Protein AF-A0A3R7H4H3-F1 (afdb_monomer_lite)

Structure (mmCIF, N/CA/C/O backbone):
data_AF-A0A3R7H4H3-F1
#
_entry.id   AF-A0A3R7H4H3-F1
#
loop_
_atom_site.group_PDB
_atom_site.id
_atom_site.type_symbol
_atom_site.label_atom_id
_atom_site.label_alt_id
_atom_site.label_comp_id
_atom_site.label_asym_id
_atom_site.label_entity_id
_atom_site.label_seq_id
_atom_site.pdbx_PDB_ins_code
_atom_site.Cartn_x
_atom_site.Cartn_y
_atom_site.Cartn_z
_atom_site.occupancy
_atom_site.B_iso_or_equiv
_atom_site.auth_seq_id
_atom_site.auth_comp_id
_atom_site.auth_asym_id
_atom_site.auth_atom_id
_atom_site.pdbx_PDB_model_num
ATOM 1 N N . MET A 1 1 ? 21.769 16.593 9.324 1.00 38.78 1 MET A N 1
ATOM 2 C CA . MET A 1 1 ? 21.220 15.895 10.506 1.00 38.78 1 MET A CA 1
ATOM 3 C C . MET A 1 1 ? 20.947 14.468 10.082 1.00 38.78 1 MET A C 1
ATOM 5 O O . MET A 1 1 ? 20.372 14.278 9.023 1.00 38.78 1 MET A O 1
ATOM 9 N N . SER A 1 2 ? 21.464 13.482 10.808 1.00 40.91 2 SER A N 1
ATOM 10 C CA . SER A 1 2 ? 21.259 12.067 10.496 1.00 40.91 2 SER A CA 1
ATOM 11 C C . SER A 1 2 ? 19.803 11.696 10.776 1.00 40.91 2 SER A C 1
ATOM 13 O O . SER A 1 2 ? 19.429 11.548 11.940 1.00 40.91 2 SER A O 1
ATOM 15 N N . ASP A 1 3 ? 19.000 11.587 9.717 1.00 53.81 3 ASP A N 1
ATOM 16 C CA . ASP A 1 3 ? 17.637 11.056 9.763 1.00 53.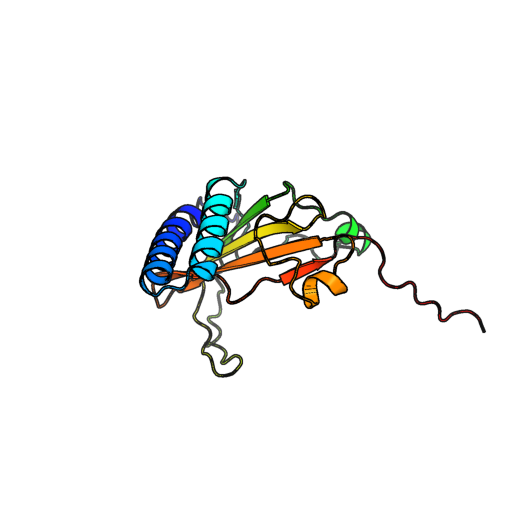81 3 ASP A CA 1
ATOM 17 C C . ASP A 1 3 ? 17.712 9.582 10.174 1.00 53.81 3 ASP A C 1
ATOM 19 O O . ASP A 1 3 ? 17.948 8.680 9.368 1.00 53.81 3 ASP A O 1
ATOM 23 N N . ALA A 1 4 ? 17.601 9.332 11.476 1.00 54.88 4 ALA A N 1
ATOM 24 C CA . ALA A 1 4 ? 17.529 7.983 12.001 1.00 54.88 4 ALA A CA 1
ATOM 25 C C . ALA A 1 4 ? 16.237 7.339 11.481 1.00 54.88 4 ALA A C 1
ATOM 27 O O . ALA A 1 4 ? 15.135 7.774 11.828 1.00 54.88 4 ALA A O 1
ATOM 28 N N . ILE A 1 5 ? 16.376 6.302 10.650 1.00 57.19 5 ILE A N 1
ATOM 29 C CA . ILE A 1 5 ? 15.248 5.508 10.158 1.00 57.19 5 ILE A CA 1
ATOM 30 C C . ILE A 1 5 ? 14.550 4.899 11.377 1.00 57.19 5 ILE A C 1
ATOM 32 O O . ILE A 1 5 ? 15.030 3.943 11.983 1.00 57.19 5 ILE A O 1
ATOM 36 N N . THR A 1 6 ? 13.424 5.493 11.765 1.00 61.56 6 THR A N 1
ATOM 37 C CA . THR A 1 6 ? 12.604 5.003 12.872 1.00 61.56 6 THR A CA 1
ATOM 38 C C . THR A 1 6 ? 11.650 3.946 12.318 1.00 61.56 6 THR A C 1
ATOM 40 O O . THR A 1 6 ? 10.951 4.233 11.345 1.00 61.56 6 THR A O 1
ATOM 43 N N . PRO A 1 7 ? 11.584 2.734 12.896 1.00 63.75 7 PRO A N 1
ATOM 44 C CA . PRO A 1 7 ? 10.591 1.744 12.499 1.00 63.75 7 PRO A CA 1
ATOM 45 C C . PRO A 1 7 ? 9.181 2.300 12.717 1.00 63.75 7 PRO A C 1
ATOM 47 O O . PRO A 1 7 ? 8.830 2.694 13.828 1.00 63.75 7 PRO A O 1
ATOM 50 N N . VAL A 1 8 ? 8.381 2.354 11.653 1.00 69.25 8 VAL A N 1
ATOM 51 C CA . VAL A 1 8 ? 7.092 3.065 11.647 1.00 69.25 8 VAL A CA 1
ATOM 52 C C . VAL A 1 8 ? 5.863 2.148 11.610 1.00 69.25 8 VAL A C 1
ATOM 54 O O . VAL A 1 8 ? 4.766 2.606 11.920 1.00 69.25 8 VAL A O 1
ATOM 57 N N . ASN A 1 9 ? 6.038 0.847 11.335 1.00 82.19 9 ASN A N 1
ATOM 58 C CA . ASN A 1 9 ? 4.988 -0.188 11.349 1.00 82.19 9 ASN A CA 1
ATOM 59 C C . ASN A 1 9 ? 3.686 0.227 10.629 1.00 82.19 9 ASN A C 1
ATOM 61 O O . ASN A 1 9 ? 2.588 -0.159 11.041 1.00 82.19 9 ASN A O 1
ATOM 65 N N . TYR A 1 10 ? 3.786 1.019 9.556 1.00 92.44 10 TYR A N 1
ATOM 66 C CA . TYR A 1 10 ? 2.613 1.609 8.912 1.00 92.44 10 TYR A CA 1
ATOM 67 C C . TYR A 1 10 ? 1.726 0.546 8.264 1.00 92.44 10 TYR A C 1
ATOM 69 O O . TYR A 1 10 ? 0.505 0.615 8.406 1.00 92.44 10 TYR A O 1
ATOM 77 N N . CYS A 1 11 ? 2.313 -0.480 7.638 1.00 92.88 11 CYS A N 1
ATOM 78 C CA . CYS A 1 11 ? 1.545 -1.585 7.066 1.00 92.88 11 CYS A CA 1
ATOM 79 C C . CYS A 1 11 ? 0.667 -2.304 8.088 1.00 92.88 11 CYS A C 1
ATOM 81 O O . CYS A 1 11 ? -0.441 -2.696 7.741 1.00 92.88 11 CYS A O 1
ATOM 83 N N . THR A 1 12 ? 1.132 -2.486 9.326 1.00 93.56 12 THR A N 1
ATOM 84 C CA . THR A 1 12 ? 0.360 -3.196 10.357 1.00 93.56 12 THR A CA 1
ATOM 85 C C . THR A 1 12 ? -0.949 -2.466 10.640 1.00 93.56 12 THR A C 1
ATOM 87 O O . THR A 1 12 ? -2.017 -3.063 10.536 1.00 93.56 12 THR A O 1
ATOM 90 N N . HIS A 1 13 ? -0.870 -1.158 10.889 1.00 94.06 13 HIS A N 1
ATOM 91 C CA . HIS A 1 13 ? -2.047 -0.323 11.129 1.00 94.06 13 HIS A CA 1
ATOM 92 C C . HIS A 1 13 ? -2.921 -0.177 9.879 1.00 94.06 13 HIS A C 1
ATOM 94 O O . HIS A 1 13 ? -4.144 -0.241 9.963 1.00 94.06 13 HIS A O 1
ATOM 100 N N . ALA A 1 14 ? -2.309 -0.056 8.698 1.00 95.25 14 ALA A N 1
ATOM 101 C CA . ALA A 1 14 ? -3.059 -0.000 7.449 1.00 95.25 14 ALA A CA 1
ATOM 102 C C . ALA A 1 14 ? -3.850 -1.291 7.197 1.00 95.25 14 ALA A C 1
ATOM 104 O O . ALA A 1 14 ? -5.003 -1.239 6.784 1.00 95.25 14 ALA A O 1
ATOM 105 N N . ILE A 1 15 ? -3.268 -2.458 7.480 1.00 96.38 15 ILE A N 1
ATOM 106 C CA . ILE A 1 15 ? -3.953 -3.748 7.348 1.00 96.38 15 ILE A CA 1
ATOM 107 C C . ILE A 1 15 ? -5.187 -3.817 8.257 1.00 96.38 15 ILE A C 1
ATOM 109 O O . ILE A 1 15 ? -6.208 -4.364 7.840 1.00 96.38 15 ILE A O 1
ATOM 113 N N . GLU A 1 16 ? -5.112 -3.292 9.480 1.00 96.12 16 GLU A N 1
ATOM 114 C CA . GLU A 1 16 ? -6.239 -3.264 10.421 1.00 96.12 16 GLU A CA 1
ATOM 115 C C . GLU A 1 16 ? -7.400 -2.420 9.875 1.00 96.12 16 GLU A C 1
ATOM 117 O O . GLU A 1 16 ? -8.514 -2.929 9.727 1.00 96.12 16 GLU A O 1
ATOM 122 N N . ASP A 1 17 ? -7.123 -1.185 9.458 1.00 95.81 17 ASP A N 1
ATOM 123 C CA . ASP A 1 17 ? -8.135 -0.274 8.906 1.00 95.81 17 ASP A CA 1
ATOM 124 C C . ASP A 1 17 ? -8.740 -0.791 7.590 1.00 95.81 17 ASP A C 1
ATOM 126 O O . ASP A 1 17 ? -9.957 -0.731 7.357 1.00 95.81 17 ASP A O 1
ATOM 130 N N . LEU A 1 18 ? -7.908 -1.371 6.720 1.00 95.25 18 LEU A N 1
ATOM 131 C CA . LEU A 1 18 ? -8.366 -1.951 5.460 1.00 95.25 18 LEU A CA 1
ATOM 132 C C . LEU A 1 18 ? -9.239 -3.189 5.687 1.00 95.25 18 LEU A C 1
ATOM 134 O O . LEU A 1 18 ? -10.188 -3.401 4.928 1.00 95.25 18 LEU A O 1
ATOM 138 N N . LYS A 1 19 ? -8.982 -3.990 6.731 1.00 96.75 19 LYS A N 1
ATOM 139 C CA . LYS A 1 19 ? -9.857 -5.115 7.106 1.00 96.75 19 LYS A CA 1
ATOM 140 C C . LYS A 1 19 ? -11.242 -4.628 7.517 1.00 96.75 19 LYS A C 1
ATOM 142 O O . LYS A 1 19 ? -12.230 -5.239 7.106 1.00 96.75 19 LYS A O 1
ATOM 147 N N . GLU A 1 20 ? -11.337 -3.539 8.275 1.00 96.12 20 GLU A N 1
ATOM 148 C CA . GLU A 1 20 ? -12.632 -2.953 8.640 1.00 96.12 20 GLU A CA 1
ATOM 149 C C . GLU A 1 20 ? -13.354 -2.374 7.417 1.00 96.12 20 GLU A C 1
ATOM 151 O O . GLU A 1 20 ? -14.535 -2.658 7.195 1.00 96.12 20 GLU A O 1
ATOM 156 N N . THR A 1 21 ? -12.626 -1.681 6.538 1.00 93.50 21 THR A N 1
ATOM 157 C CA . THR A 1 21 ? -13.165 -1.181 5.261 1.00 93.50 21 THR A CA 1
ATOM 158 C C . THR A 1 21 ? -13.683 -2.324 4.381 1.00 93.50 21 THR A C 1
ATOM 160 O O . THR A 1 21 ? -14.779 -2.247 3.821 1.00 93.50 21 THR A O 1
ATOM 163 N N . MET A 1 22 ? -12.937 -3.427 4.298 1.00 95.19 22 MET A N 1
ATOM 164 C CA . MET A 1 22 ? -13.330 -4.630 3.565 1.00 95.19 22 MET A CA 1
ATOM 165 C C . MET A 1 22 ? -14.603 -5.255 4.150 1.00 95.19 22 MET A C 1
ATOM 167 O O . MET A 1 22 ? -15.516 -5.595 3.393 1.00 95.19 22 MET A O 1
ATOM 171 N N . LYS A 1 23 ? -14.698 -5.392 5.480 1.00 95.88 23 LYS A N 1
ATOM 172 C CA . LYS A 1 23 ? -15.903 -5.909 6.153 1.00 95.88 23 LYS A CA 1
ATOM 173 C C . LYS A 1 23 ? -17.120 -5.029 5.862 1.00 95.88 23 LYS A C 1
ATOM 175 O O . LYS A 1 23 ? -18.176 -5.559 5.516 1.00 95.88 23 LYS A O 1
ATOM 180 N N . ALA A 1 24 ? -16.964 -3.707 5.931 1.00 94.00 24 ALA A N 1
ATOM 181 C CA . ALA A 1 24 ? -18.023 -2.753 5.608 1.00 94.00 24 ALA A CA 1
ATOM 182 C C . ALA A 1 24 ? -18.442 -2.814 4.127 1.00 94.00 24 ALA A C 1
ATOM 184 O O . ALA A 1 24 ? -19.626 -2.716 3.808 1.00 94.00 24 ALA A O 1
ATOM 185 N N . ALA A 1 25 ? -17.497 -3.018 3.206 1.00 92.81 25 ALA A N 1
ATOM 186 C CA . ALA A 1 25 ? -17.809 -3.227 1.793 1.00 92.81 25 ALA A CA 1
ATOM 187 C C . ALA A 1 25 ? -18.611 -4.524 1.579 1.00 92.81 25 ALA A C 1
ATOM 189 O O . ALA A 1 25 ? -19.618 -4.508 0.866 1.00 92.81 25 ALA A O 1
ATOM 190 N N . ARG A 1 26 ? -18.224 -5.628 2.240 1.00 94.44 26 ARG A N 1
ATOM 191 C CA . ARG A 1 26 ? -18.958 -6.908 2.182 1.00 94.44 26 ARG A CA 1
ATOM 192 C C . ARG A 1 26 ? -20.383 -6.774 2.707 1.00 94.44 26 ARG A C 1
ATOM 194 O O . ARG A 1 26 ? -21.304 -7.238 2.042 1.00 94.44 26 ARG A O 1
ATOM 201 N N . SER A 1 27 ? -20.582 -6.118 3.853 1.00 95.00 27 SER A N 1
ATOM 202 C CA . SER A 1 27 ? -21.921 -5.953 4.441 1.00 95.00 27 SER A CA 1
ATOM 203 C C . SER A 1 27 ? -22.858 -5.104 3.575 1.00 95.00 27 SER A C 1
ATOM 205 O O . SER A 1 27 ? -24.070 -5.292 3.619 1.00 95.00 27 SER A O 1
ATOM 207 N N . ARG A 1 28 ? -22.303 -4.222 2.734 1.00 94.62 28 ARG A N 1
ATOM 208 C CA . ARG A 1 28 ? -23.036 -3.420 1.741 1.00 94.62 28 ARG A CA 1
ATOM 209 C C . ARG A 1 28 ? -23.228 -4.123 0.389 1.00 94.62 28 ARG A C 1
ATOM 211 O O . ARG A 1 28 ? -23.721 -3.502 -0.546 1.00 94.62 28 ARG A O 1
ATOM 218 N N . GLY A 1 29 ? -22.814 -5.385 0.254 1.00 92.81 29 GLY A N 1
ATOM 219 C CA . GLY A 1 29 ? -22.923 -6.148 -0.995 1.00 92.81 29 GLY A CA 1
ATOM 220 C C . GLY A 1 29 ? -21.890 -5.780 -2.069 1.00 92.81 29 GLY A C 1
ATOM 221 O O . GLY A 1 29 ? -21.990 -6.253 -3.199 1.00 92.81 29 GLY A O 1
ATOM 222 N N . LEU A 1 30 ? -20.869 -4.978 -1.743 1.00 91.75 30 LEU A N 1
ATOM 223 C CA . LEU A 1 30 ? -19.801 -4.574 -2.668 1.00 91.75 30 LEU A CA 1
ATOM 224 C C . LEU A 1 30 ? -18.712 -5.660 -2.760 1.00 91.75 30 LEU A C 1
ATOM 226 O O . LEU A 1 30 ? -17.566 -5.464 -2.348 1.00 91.75 30 LEU A O 1
ATOM 230 N N . THR A 1 31 ? -19.075 -6.831 -3.286 1.00 89.75 31 THR A N 1
ATOM 231 C CA . THR A 1 31 ? -18.231 -8.042 -3.294 1.00 89.75 31 THR A CA 1
ATOM 232 C C . THR A 1 31 ? -16.920 -7.867 -4.060 1.00 89.75 31 THR A C 1
ATOM 234 O O . THR A 1 31 ? -15.871 -8.274 -3.566 1.00 89.75 31 THR A O 1
ATOM 237 N N . VAL A 1 32 ? -16.949 -7.205 -5.222 1.00 87.62 32 VAL A N 1
ATOM 238 C CA . VAL A 1 32 ? -15.748 -6.935 -6.035 1.00 87.62 32 VAL A CA 1
ATOM 239 C C . VAL A 1 32 ? -14.767 -6.034 -5.284 1.00 87.62 32 VAL A C 1
ATOM 241 O O . VAL A 1 32 ? -13.574 -6.325 -5.228 1.00 87.62 32 VAL A O 1
ATOM 244 N N . THR A 1 33 ? -15.264 -4.959 -4.666 1.00 87.81 33 THR A N 1
ATOM 245 C CA . THR A 1 33 ? -14.442 -4.042 -3.863 1.00 87.81 33 THR A CA 1
ATOM 246 C C . THR A 1 33 ? -13.817 -4.766 -2.678 1.00 87.81 33 THR A C 1
ATOM 248 O O . THR A 1 33 ? -12.621 -4.632 -2.438 1.00 87.81 33 THR A O 1
ATOM 251 N N . ALA A 1 34 ? -14.600 -5.582 -1.971 1.00 91.81 34 ALA A N 1
ATOM 252 C CA . ALA A 1 34 ? -14.090 -6.375 -0.864 1.00 91.81 34 ALA A CA 1
ATOM 253 C C . ALA A 1 34 ? -13.020 -7.387 -1.298 1.00 91.81 34 ALA A C 1
ATOM 255 O O . ALA A 1 34 ? -12.011 -7.515 -0.615 1.00 91.81 34 ALA A O 1
ATOM 256 N N . GLY A 1 35 ? -13.209 -8.072 -2.431 1.00 91.06 35 GLY A N 1
ATOM 257 C CA . GLY A 1 35 ? -12.212 -9.000 -2.973 1.00 91.06 35 GLY A CA 1
ATOM 258 C C . GLY A 1 35 ? -10.905 -8.296 -3.347 1.00 91.06 35 GLY A C 1
ATOM 259 O O . GLY A 1 35 ? -9.827 -8.780 -3.024 1.00 91.06 35 GLY A O 1
ATOM 260 N N . ARG A 1 36 ? -10.985 -7.099 -3.944 1.00 89.38 36 ARG A N 1
ATOM 261 C CA . ARG A 1 36 ? -9.796 -6.277 -4.233 1.00 89.38 36 ARG A CA 1
ATOM 262 C C . ARG A 1 36 ? -9.069 -5.848 -2.959 1.00 89.38 36 ARG A C 1
ATOM 264 O O . ARG A 1 36 ? -7.843 -5.919 -2.910 1.00 89.38 36 ARG A O 1
ATOM 271 N N . LEU A 1 37 ? -9.810 -5.432 -1.929 1.00 92.31 37 LEU A N 1
ATOM 272 C CA . LEU A 1 37 ? -9.233 -5.084 -0.628 1.00 92.31 37 LEU A CA 1
ATOM 273 C C . LEU A 1 37 ? -8.565 -6.291 0.036 1.00 92.31 37 LEU A C 1
ATOM 275 O O . LEU A 1 37 ? -7.480 -6.146 0.586 1.00 92.31 37 LEU A O 1
ATOM 279 N N . GLU A 1 38 ? -9.160 -7.479 -0.063 1.00 94.56 38 GLU A N 1
ATOM 280 C CA . GLU A 1 38 ? -8.573 -8.724 0.442 1.00 94.56 38 GLU A CA 1
ATOM 281 C C . GLU A 1 38 ? -7.225 -9.029 -0.224 1.00 94.56 38 GLU A C 1
ATOM 283 O O . GLU A 1 38 ? -6.246 -9.302 0.472 1.00 94.56 38 GLU A O 1
ATOM 288 N N . THR A 1 39 ? -7.129 -8.888 -1.552 1.00 93.38 39 THR A N 1
ATOM 289 C CA . THR A 1 39 ? -5.854 -9.020 -2.276 1.00 93.38 39 THR A CA 1
ATOM 290 C C . THR A 1 39 ? -4.822 -7.995 -1.801 1.00 93.38 39 THR A C 1
ATOM 292 O O . THR A 1 39 ? -3.671 -8.354 -1.554 1.00 93.38 39 THR A O 1
ATOM 295 N N . VAL A 1 40 ? -5.215 -6.726 -1.642 1.00 93.75 40 VAL A N 1
ATOM 296 C CA . VAL A 1 40 ? -4.319 -5.665 -1.146 1.00 93.75 40 VAL A CA 1
ATOM 297 C C . VAL A 1 40 ? -3.814 -5.988 0.259 1.00 93.75 40 VAL A C 1
ATOM 299 O O . VAL A 1 40 ? -2.611 -5.928 0.498 1.00 93.75 40 VAL A O 1
ATOM 302 N N . ILE A 1 41 ? -4.702 -6.393 1.169 1.00 95.62 41 ILE A N 1
ATOM 303 C CA . ILE A 1 41 ? -4.351 -6.793 2.538 1.00 95.62 41 ILE A CA 1
ATOM 304 C C . ILE A 1 41 ? -3.356 -7.957 2.524 1.00 95.62 41 ILE A C 1
ATOM 306 O O . ILE A 1 41 ? -2.365 -7.923 3.254 1.00 95.62 41 ILE A O 1
ATOM 310 N N . GLN A 1 42 ? -3.588 -8.962 1.677 1.00 95.81 42 GLN A N 1
ATOM 311 C CA . GLN A 1 42 ? -2.691 -10.106 1.548 1.00 95.81 42 GLN A CA 1
ATOM 312 C C . GLN A 1 42 ? -1.302 -9.679 1.057 1.00 95.81 42 GLN A C 1
ATOM 314 O O . GLN A 1 42 ? -0.300 -10.085 1.644 1.00 95.81 42 GLN A O 1
ATOM 319 N N . MET A 1 43 ? -1.232 -8.822 0.033 1.00 95.00 43 MET A N 1
ATOM 320 C CA . MET A 1 43 ? 0.037 -8.297 -0.474 1.00 95.00 43 MET A CA 1
ATOM 321 C C . MET A 1 43 ? 0.781 -7.478 0.586 1.00 95.00 43 MET A C 1
ATOM 323 O O . MET A 1 43 ? 1.972 -7.699 0.793 1.00 95.00 43 MET A O 1
ATOM 327 N N . LEU A 1 44 ? 0.091 -6.590 1.311 1.00 95.56 44 LEU A N 1
ATOM 328 C CA . LEU A 1 44 ? 0.693 -5.826 2.410 1.00 95.56 44 LEU A CA 1
ATOM 329 C C . LEU A 1 44 ? 1.227 -6.739 3.516 1.00 95.56 44 LEU A C 1
ATOM 331 O O . LEU A 1 44 ? 2.266 -6.443 4.104 1.00 95.56 44 LEU A O 1
ATOM 335 N N . ALA A 1 45 ? 0.551 -7.853 3.803 1.00 95.25 45 ALA A N 1
ATOM 336 C CA . ALA A 1 45 ? 0.979 -8.788 4.836 1.00 95.25 45 ALA A CA 1
ATOM 337 C C . ALA A 1 45 ? 2.269 -9.530 4.450 1.00 95.25 45 ALA A C 1
ATOM 339 O O . ALA A 1 45 ? 3.160 -9.666 5.287 1.00 95.25 45 ALA A O 1
ATOM 340 N N . THR A 1 46 ? 2.401 -9.968 3.194 1.00 94.50 46 THR A N 1
ATOM 341 C CA . THR A 1 46 ? 3.487 -10.876 2.780 1.00 94.50 46 THR A CA 1
ATOM 342 C C . THR A 1 46 ? 4.645 -10.209 2.052 1.00 94.50 46 THR A C 1
ATOM 344 O O . THR A 1 46 ? 5.739 -10.766 2.037 1.00 94.50 46 THR A O 1
ATOM 347 N N . ALA A 1 47 ? 4.431 -9.052 1.426 1.00 94.12 47 ALA A N 1
ATOM 348 C CA . ALA A 1 47 ? 5.471 -8.408 0.636 1.00 94.12 47 ALA A CA 1
ATOM 349 C C . ALA A 1 47 ? 6.609 -7.858 1.521 1.00 94.12 47 ALA A C 1
ATOM 351 O O . ALA A 1 47 ? 6.342 -7.351 2.626 1.00 94.12 47 ALA A O 1
ATOM 352 N N . PRO A 1 48 ? 7.864 -7.901 1.031 1.00 93.50 48 PRO A N 1
ATOM 353 C CA . PRO A 1 48 ? 8.986 -7.191 1.633 1.00 93.50 48 PRO A CA 1
ATOM 354 C C . PRO A 1 48 ? 8.697 -5.692 1.762 1.00 93.50 48 PRO A C 1
ATOM 356 O O . PRO A 1 48 ? 8.154 -5.073 0.842 1.00 93.50 48 PRO A O 1
ATOM 359 N N . LYS A 1 49 ? 9.062 -5.122 2.914 1.00 92.69 49 LYS A N 1
ATOM 360 C CA . LYS A 1 49 ? 8.814 -3.719 3.271 1.00 92.69 49 LYS A CA 1
ATOM 361 C C . LYS A 1 49 ? 10.130 -2.967 3.346 1.00 92.69 49 LYS A C 1
ATOM 363 O O . LYS A 1 49 ? 11.059 -3.412 4.017 1.00 92.69 49 LYS A O 1
ATOM 368 N N . PHE A 1 50 ? 10.176 -1.819 2.692 1.00 91.12 50 PHE A N 1
ATOM 369 C CA . PHE A 1 50 ? 11.319 -0.921 2.676 1.00 91.12 50 PHE A CA 1
ATOM 370 C C . PHE A 1 50 ? 10.918 0.413 3.291 1.00 91.12 50 PHE A C 1
ATOM 372 O O . PHE A 1 50 ? 9.904 1.000 2.917 1.00 91.12 50 PHE A O 1
ATOM 379 N N . LEU A 1 51 ? 11.723 0.889 4.237 1.00 89.94 51 LEU A N 1
ATOM 380 C CA . LEU A 1 51 ? 11.548 2.207 4.831 1.00 89.94 51 LEU A CA 1
ATOM 381 C C . LEU A 1 51 ? 12.306 3.227 3.984 1.00 89.94 51 LEU A C 1
ATOM 383 O O . LEU A 1 51 ? 13.504 3.074 3.748 1.00 89.94 51 LEU A O 1
ATOM 387 N N . LEU A 1 52 ? 11.597 4.249 3.526 1.00 87.88 52 LEU A N 1
ATOM 388 C CA . LEU A 1 52 ? 12.160 5.384 2.810 1.00 87.88 52 LEU A CA 1
ATOM 389 C C . LEU A 1 52 ? 12.389 6.557 3.775 1.00 87.88 52 LEU A C 1
ATOM 391 O O . LEU A 1 52 ? 11.707 6.650 4.804 1.00 87.88 52 LEU A O 1
ATOM 395 N N . PRO A 1 53 ? 13.330 7.466 3.456 1.00 86.75 53 PRO A N 1
ATOM 396 C CA . PRO A 1 53 ? 13.487 8.714 4.195 1.00 86.75 53 PRO A CA 1
ATOM 397 C C . PRO A 1 53 ? 12.217 9.571 4.113 1.00 86.75 53 PRO A C 1
ATOM 399 O O . PRO A 1 53 ? 11.295 9.292 3.336 1.00 86.75 53 PRO A O 1
ATOM 402 N N . ASN A 1 54 ? 12.162 10.627 4.927 1.00 87.00 54 ASN A N 1
ATOM 403 C CA . ASN A 1 54 ? 11.046 11.564 4.890 1.00 87.00 54 ASN A CA 1
ATOM 404 C C . ASN A 1 54 ? 10.827 12.100 3.466 1.00 87.00 54 ASN A C 1
ATOM 406 O O . ASN A 1 54 ? 11.776 12.407 2.750 1.00 87.00 54 ASN A O 1
ATOM 410 N N . CYS A 1 55 ? 9.563 12.137 3.042 1.00 84.06 55 CYS A N 1
ATOM 411 C CA . CYS A 1 55 ? 9.134 12.529 1.697 1.00 84.06 55 CYS A CA 1
ATOM 412 C C . CYS A 1 55 ? 9.732 11.694 0.546 1.00 84.06 55 CYS A C 1
ATOM 414 O O . CYS A 1 55 ? 9.590 12.080 -0.613 1.00 84.06 55 CYS A O 1
ATOM 416 N N . ALA A 1 56 ? 10.350 10.542 0.844 1.00 83.62 56 ALA A N 1
ATOM 417 C CA . ALA A 1 56 ? 11.088 9.727 -0.121 1.00 83.62 56 ALA A CA 1
ATOM 418 C C . ALA A 1 56 ? 12.141 10.531 -0.913 1.00 83.62 56 ALA A C 1
ATOM 420 O O . ALA A 1 56 ? 12.396 10.236 -2.082 1.00 83.62 56 ALA A O 1
ATOM 421 N N . GLU A 1 57 ? 12.741 11.549 -0.287 1.00 77.56 57 GLU A N 1
ATOM 422 C CA . GLU A 1 57 ? 13.757 12.382 -0.928 1.00 77.56 57 GLU A CA 1
ATOM 423 C C . GLU A 1 57 ? 15.008 11.558 -1.255 1.00 77.56 57 GLU A C 1
ATOM 425 O O . GLU A 1 57 ? 15.613 10.916 -0.393 1.00 77.56 57 GLU A O 1
ATOM 430 N N . LEU A 1 58 ? 15.374 11.550 -2.539 1.00 68.25 58 LEU A N 1
ATOM 431 C CA . LEU A 1 58 ? 16.562 10.870 -3.040 1.00 68.25 58 LEU A CA 1
ATOM 432 C C . LEU A 1 58 ? 17.757 11.821 -2.969 1.00 68.25 58 LEU A C 1
ATOM 434 O O . LEU A 1 58 ? 17.670 12.973 -3.379 1.00 68.25 58 LEU A O 1
ATOM 438 N N . ILE A 1 59 ? 18.883 11.310 -2.476 1.00 58.84 59 ILE A N 1
ATOM 439 C CA . ILE A 1 59 ? 20.074 12.106 -2.141 1.00 58.84 59 ILE A CA 1
ATOM 440 C C . ILE A 1 59 ? 20.828 12.604 -3.396 1.00 58.84 59 ILE A C 1
ATOM 442 O O . ILE A 1 59 ? 21.595 13.555 -3.300 1.00 58.84 59 ILE A O 1
ATOM 446 N N . ASP A 1 60 ? 20.608 12.006 -4.573 1.00 61.47 60 ASP A N 1
ATOM 447 C CA . ASP A 1 60 ? 21.328 12.354 -5.809 1.00 61.47 60 ASP A CA 1
ATOM 448 C C . ASP A 1 60 ? 20.421 12.265 -7.049 1.00 61.47 60 ASP A C 1
ATOM 450 O O . ASP A 1 60 ? 20.474 11.312 -7.827 1.00 61.47 60 ASP A O 1
ATOM 454 N N . THR A 1 61 ? 19.530 13.244 -7.218 1.00 60.59 61 THR A N 1
ATOM 455 C CA . THR A 1 61 ? 18.676 13.342 -8.415 1.00 60.59 61 THR A CA 1
ATOM 456 C C . THR A 1 61 ? 19.382 13.991 -9.606 1.00 60.59 61 THR A C 1
ATOM 458 O O . THR A 1 61 ? 18.920 13.835 -10.733 1.00 60.59 61 THR A O 1
ATOM 461 N N . GLU A 1 62 ? 20.494 14.699 -9.389 1.00 62.41 62 GLU A N 1
ATOM 462 C CA . GLU A 1 62 ? 21.214 15.424 -10.449 1.00 62.41 62 GLU A CA 1
ATOM 463 C C . GLU A 1 62 ? 21.953 14.479 -11.412 1.00 62.41 62 GLU A C 1
ATOM 465 O O . GLU A 1 62 ? 22.132 14.805 -12.587 1.00 62.41 62 GLU A O 1
ATOM 470 N N . ASN A 1 63 ? 22.311 13.271 -10.959 1.00 58.84 63 ASN A N 1
ATOM 471 C CA . ASN A 1 63 ? 22.995 12.260 -11.774 1.00 58.84 63 ASN A CA 1
ATOM 472 C C . ASN A 1 63 ? 22.072 11.167 -12.353 1.00 58.84 63 ASN A C 1
ATOM 474 O O . ASN A 1 63 ? 22.547 10.232 -13.016 1.00 58.84 63 ASN A O 1
ATOM 478 N N . VAL A 1 64 ? 20.751 11.255 -12.154 1.00 61.38 64 VAL A N 1
ATOM 479 C CA . VAL A 1 64 ? 19.799 10.281 -12.714 1.00 61.38 64 VAL A CA 1
ATOM 480 C C . VAL A 1 64 ? 19.591 10.557 -14.204 1.00 61.38 64 VAL A C 1
ATOM 482 O O . VAL A 1 64 ? 18.756 11.358 -14.611 1.00 61.38 64 VAL A O 1
ATOM 485 N N . ARG A 1 65 ? 20.372 9.872 -15.041 1.00 64.44 65 ARG A N 1
ATOM 486 C CA . ARG A 1 65 ? 20.190 9.833 -16.496 1.00 64.44 65 ARG A CA 1
ATOM 487 C C . ARG A 1 65 ? 19.079 8.859 -16.881 1.00 64.44 65 ARG A C 1
ATOM 489 O O . ARG A 1 65 ? 18.806 7.898 -16.165 1.00 64.44 65 ARG A O 1
ATOM 496 N N . GLU A 1 66 ? 18.505 9.058 -18.063 1.00 60.91 66 GLU A N 1
ATOM 497 C CA . GLU A 1 66 ? 17.466 8.196 -18.644 1.00 60.91 66 GLU A CA 1
ATOM 498 C C . GLU A 1 66 ? 17.869 6.707 -18.665 1.00 60.91 66 GLU A C 1
ATOM 500 O O . GLU A 1 66 ? 17.075 5.840 -18.310 1.00 60.91 66 GLU A O 1
ATOM 505 N N . THR A 1 67 ? 19.147 6.407 -18.916 1.00 59.69 67 THR A N 1
ATOM 506 C CA . THR A 1 67 ? 19.709 5.043 -18.865 1.00 59.69 67 THR A CA 1
ATOM 507 C C . THR A 1 67 ? 19.626 4.384 -17.483 1.00 59.69 67 THR A C 1
ATOM 509 O O . THR A 1 67 ? 19.576 3.162 -17.387 1.00 59.69 67 THR A O 1
ATOM 512 N N . HIS A 1 68 ? 19.616 5.163 -16.396 1.00 63.91 68 HIS A N 1
ATOM 513 C CA . HIS A 1 68 ? 19.414 4.636 -15.042 1.00 63.91 68 HIS A CA 1
ATOM 514 C C . HIS A 1 68 ? 17.938 4.304 -14.787 1.00 63.91 68 HIS A C 1
ATOM 516 O O . HIS A 1 68 ? 17.647 3.349 -14.070 1.00 63.91 68 HIS A O 1
ATOM 522 N N . LEU A 1 69 ? 17.009 5.040 -15.410 1.00 64.00 69 LEU A N 1
ATOM 523 C CA . LEU A 1 69 ? 15.570 4.776 -15.313 1.00 64.00 69 LEU A CA 1
ATOM 524 C C . LEU A 1 69 ? 15.180 3.490 -16.050 1.00 64.00 69 LEU A C 1
ATOM 526 O O . LEU A 1 69 ? 14.321 2.750 -15.578 1.00 64.00 69 LEU A O 1
ATOM 530 N N . GLU A 1 70 ? 15.847 3.174 -17.163 1.00 59.00 70 GLU A N 1
ATOM 531 C CA . GLU A 1 70 ? 15.618 1.926 -17.905 1.00 59.00 70 GLU A CA 1
ATOM 532 C C . GLU A 1 70 ? 15.981 0.669 -17.102 1.00 59.00 70 GLU A C 1
ATOM 534 O O . GLU A 1 70 ? 15.390 -0.394 -17.326 1.00 59.00 70 GLU A O 1
ATOM 539 N N . LEU A 1 71 ? 16.917 0.798 -16.157 1.00 61.44 71 LEU A N 1
ATOM 540 C CA . LEU A 1 71 ? 17.352 -0.266 -15.251 1.00 61.44 71 LEU A CA 1
ATOM 541 C C . LEU A 1 71 ? 16.482 -0.378 -13.995 1.00 61.44 71 LEU A C 1
ATOM 543 O O . LEU A 1 71 ? 16.640 -1.341 -13.243 1.00 61.44 71 LEU A O 1
ATOM 547 N N . LEU A 1 72 ? 15.560 0.563 -13.755 1.00 66.69 72 LEU A N 1
ATOM 548 C CA . LEU A 1 72 ? 14.681 0.487 -12.595 1.00 66.69 72 LEU A CA 1
ATOM 549 C C . LEU A 1 72 ? 13.781 -0.742 -12.716 1.00 66.69 72 LEU A C 1
ATOM 551 O O . LEU A 1 72 ? 12.959 -0.889 -13.627 1.00 66.69 72 LEU A O 1
ATOM 555 N N . ARG A 1 73 ? 13.966 -1.645 -11.764 1.00 74.94 73 ARG A N 1
ATOM 556 C CA . ARG A 1 73 ? 13.128 -2.811 -11.521 1.00 74.94 73 ARG A CA 1
ATOM 557 C C . ARG A 1 73 ? 12.758 -2.811 -10.052 1.00 74.94 73 ARG A C 1
ATOM 559 O O . ARG A 1 73 ? 13.500 -2.279 -9.220 1.00 74.94 73 ARG A O 1
ATOM 566 N N . LEU A 1 74 ? 11.600 -3.381 -9.733 1.00 84.62 74 LEU A N 1
ATOM 567 C CA . LEU A 1 74 ? 11.289 -3.609 -8.333 1.00 84.62 74 LEU A CA 1
ATOM 568 C C . LEU A 1 74 ? 12.287 -4.633 -7.770 1.00 84.62 74 LEU A C 1
ATOM 570 O O . LEU A 1 74 ? 12.642 -5.580 -8.471 1.00 84.62 74 LEU A O 1
ATOM 574 N N . PRO A 1 75 ? 12.724 -4.487 -6.509 1.00 85.38 75 PRO A N 1
ATOM 575 C CA . PRO A 1 75 ? 13.580 -5.486 -5.870 1.00 85.38 75 PRO A CA 1
ATOM 576 C C . PRO A 1 75 ? 12.927 -6.875 -5.814 1.00 85.38 75 PRO A C 1
ATOM 578 O O . PRO A 1 75 ? 13.618 -7.889 -5.852 1.00 85.38 75 PRO A O 1
ATOM 581 N N . TYR A 1 76 ? 11.592 -6.905 -5.727 1.00 88.94 76 TYR A N 1
ATOM 582 C CA . TYR A 1 76 ? 10.761 -8.105 -5.736 1.00 88.94 76 TYR A CA 1
ATOM 583 C C . TYR A 1 76 ? 9.473 -7.860 -6.541 1.00 88.94 76 TYR A C 1
ATOM 585 O O . TYR A 1 76 ? 8.999 -6.719 -6.559 1.00 88.94 76 TYR A O 1
ATOM 593 N N . PRO A 1 77 ? 8.835 -8.909 -7.107 1.00 88.69 77 PRO A N 1
ATOM 594 C CA . PRO A 1 77 ? 7.621 -8.770 -7.921 1.00 88.69 77 PRO A CA 1
ATOM 595 C C . PRO A 1 77 ? 6.477 -8.023 -7.236 1.00 88.69 77 PRO A C 1
ATOM 597 O O . PRO A 1 77 ? 5.695 -7.359 -7.905 1.00 88.69 77 PRO A O 1
ATOM 600 N N . VAL A 1 78 ? 6.395 -8.109 -5.905 1.00 92.25 78 VAL A N 1
ATOM 601 C CA . VAL A 1 78 ? 5.542 -7.268 -5.061 1.00 92.25 78 VAL A CA 1
ATOM 602 C C . VAL A 1 78 ? 6.421 -6.669 -3.971 1.00 92.25 78 VAL A C 1
ATOM 604 O O . VAL A 1 78 ? 7.093 -7.401 -3.246 1.00 92.25 78 VAL A O 1
ATOM 607 N N . THR A 1 79 ? 6.428 -5.346 -3.855 1.00 93.56 79 THR A N 1
ATOM 608 C CA . THR A 1 79 ? 7.271 -4.597 -2.916 1.00 93.56 79 THR A CA 1
ATOM 609 C C . THR A 1 79 ? 6.452 -3.500 -2.250 1.00 93.56 79 THR A C 1
ATOM 611 O O . THR A 1 79 ? 5.633 -2.857 -2.903 1.00 93.56 79 THR A O 1
ATOM 614 N N . VAL A 1 80 ? 6.679 -3.257 -0.959 1.00 95.12 80 VAL A N 1
ATOM 615 C CA . VAL A 1 80 ? 6.027 -2.167 -0.229 1.00 95.12 80 VAL A CA 1
ATOM 616 C C . VAL A 1 80 ? 7.057 -1.153 0.244 1.00 95.12 80 VAL A C 1
ATOM 618 O O . VAL A 1 80 ? 8.065 -1.522 0.842 1.00 95.12 80 VAL A O 1
ATOM 621 N N . PHE A 1 81 ? 6.773 0.124 0.019 1.00 93.19 81 PHE A N 1
ATOM 622 C CA . PHE A 1 81 ? 7.555 1.237 0.541 1.00 93.19 81 PHE A CA 1
ATOM 623 C C . PHE A 1 81 ? 6.747 2.007 1.580 1.00 93.19 81 PHE A C 1
ATOM 625 O O . PHE A 1 81 ? 5.608 2.388 1.315 1.00 93.19 81 PHE A O 1
ATOM 632 N N . GLU A 1 82 ? 7.337 2.262 2.743 1.00 92.75 82 GLU A N 1
ATOM 633 C CA . GLU A 1 82 ? 6.764 3.104 3.793 1.00 92.75 82 GLU A CA 1
ATOM 634 C C . GLU A 1 82 ? 7.600 4.375 3.924 1.00 92.75 82 GLU A C 1
ATOM 636 O O . GLU A 1 82 ? 8.823 4.303 4.028 1.00 92.75 82 GLU A O 1
ATOM 641 N N . ALA A 1 83 ? 6.949 5.536 3.945 1.00 90.81 83 ALA A N 1
ATOM 642 C CA . ALA A 1 83 ? 7.631 6.817 4.087 1.00 90.81 83 ALA A CA 1
ATOM 643 C C . ALA A 1 83 ? 6.882 7.730 5.071 1.00 90.81 83 ALA A C 1
ATOM 645 O O . ALA A 1 83 ? 5.651 7.865 4.977 1.00 90.81 83 ALA A O 1
ATOM 646 N N . PRO A 1 84 ? 7.586 8.405 5.998 1.00 90.19 84 PRO A N 1
ATOM 647 C CA . PRO A 1 84 ? 7.045 9.607 6.607 1.00 90.19 84 PRO A CA 1
ATOM 648 C C . PRO A 1 84 ? 6.894 10.691 5.532 1.00 90.19 84 PRO A C 1
ATOM 650 O O . PRO A 1 84 ? 7.654 10.742 4.569 1.00 90.19 84 PRO A O 1
ATOM 653 N N . TRP A 1 85 ? 5.884 11.540 5.680 1.00 87.56 85 TRP A N 1
ATOM 654 C CA . TRP A 1 85 ? 5.553 12.592 4.719 1.00 87.56 85 TRP A CA 1
ATOM 655 C C . TRP A 1 85 ? 5.333 13.927 5.430 1.00 87.56 85 TRP A C 1
ATOM 657 O O . TRP A 1 85 ? 4.272 14.548 5.352 1.00 87.56 85 TRP A O 1
ATOM 667 N N . ARG A 1 86 ? 6.329 14.333 6.217 1.00 86.12 86 ARG A N 1
ATOM 668 C CA . ARG A 1 86 ? 6.287 15.548 7.032 1.00 86.12 86 ARG A CA 1
ATOM 669 C C . ARG A 1 86 ? 6.904 16.693 6.242 1.00 86.12 86 ARG A C 1
ATOM 671 O O . ARG A 1 86 ? 8.084 16.645 5.914 1.00 86.12 86 ARG A O 1
ATOM 678 N N . LYS A 1 87 ? 6.105 17.714 5.952 1.00 81.25 87 LYS A N 1
ATOM 679 C CA . LYS A 1 87 ? 6.565 18.963 5.338 1.00 81.25 87 LYS A CA 1
ATOM 680 C C . LYS A 1 87 ? 6.603 20.051 6.405 1.00 81.25 87 LYS A C 1
ATOM 682 O O . LYS A 1 87 ? 5.716 20.086 7.255 1.00 81.25 87 LYS A O 1
ATOM 687 N N . GLU A 1 88 ? 7.622 20.905 6.363 1.00 71.38 88 GLU A N 1
ATOM 688 C CA . GLU A 1 88 ? 7.747 22.047 7.282 1.00 71.38 88 GLU A CA 1
ATOM 689 C C . GLU A 1 88 ? 6.631 23.076 7.045 1.00 71.38 88 GLU A C 1
ATOM 691 O O . GLU A 1 88 ? 6.084 23.635 7.993 1.00 71.38 88 GLU A O 1
ATOM 696 N N . GLU A 1 89 ? 6.219 23.246 5.786 1.00 69.06 89 GLU A N 1
ATOM 697 C CA . GLU A 1 89 ? 5.060 24.051 5.411 1.00 69.06 89 GLU A CA 1
ATOM 698 C C . GLU A 1 89 ? 3.810 23.176 5.256 1.00 69.06 89 GLU A C 1
ATOM 700 O O . GLU A 1 89 ? 3.727 22.297 4.389 1.00 69.06 89 GLU A O 1
ATOM 705 N N . ILE A 1 90 ? 2.800 23.444 6.087 1.00 62.94 90 ILE A N 1
ATOM 706 C CA . ILE A 1 90 ? 1.451 22.907 5.900 1.00 62.94 90 ILE A CA 1
ATOM 707 C C . ILE A 1 90 ? 0.806 23.710 4.772 1.00 62.94 90 ILE A C 1
ATOM 709 O O . ILE A 1 90 ? 0.243 24.782 4.992 1.00 62.94 90 ILE A O 1
ATOM 713 N N . VAL A 1 91 ? 0.908 23.196 3.548 1.00 63.00 91 VAL A N 1
ATOM 714 C CA . VAL A 1 91 ? 0.154 23.742 2.416 1.00 63.00 91 VAL A CA 1
ATOM 715 C C . VAL A 1 91 ? -1.338 23.524 2.709 1.00 63.00 91 VAL A C 1
ATOM 717 O O . VAL A 1 91 ? -1.715 22.394 3.035 1.00 63.00 91 VAL A O 1
ATOM 720 N N . PRO A 1 92 ? -2.189 24.567 2.634 1.00 58.06 92 PRO A N 1
ATOM 721 C CA . PRO A 1 92 ? -3.628 24.414 2.816 1.00 58.06 92 PRO A CA 1
ATOM 722 C C . PRO A 1 92 ? -4.170 23.329 1.887 1.00 58.06 92 PRO A C 1
ATOM 724 O O . PRO A 1 92 ? -3.720 23.231 0.745 1.00 58.06 92 PRO A O 1
ATOM 727 N N . ALA A 1 93 ? -5.131 22.541 2.378 1.00 62.00 93 ALA A N 1
ATOM 728 C CA . ALA A 1 93 ? -5.829 21.521 1.603 1.00 62.00 93 ALA A CA 1
ATOM 729 C C . ALA A 1 93 ? -6.202 22.071 0.221 1.00 62.00 93 ALA A C 1
ATOM 731 O O . ALA A 1 93 ? -7.025 22.984 0.097 1.00 62.00 93 ALA A O 1
ATOM 732 N N . ALA A 1 94 ? -5.559 21.555 -0.827 1.00 62.38 94 ALA A N 1
ATOM 733 C CA . ALA A 1 94 ? -5.933 21.920 -2.176 1.00 62.38 94 ALA A CA 1
ATOM 734 C C . ALA A 1 94 ? -7.309 21.314 -2.457 1.00 62.38 94 ALA A C 1
ATOM 736 O O . ALA A 1 94 ? -7.597 20.171 -2.098 1.00 62.38 94 ALA A O 1
ATOM 737 N N . THR A 1 95 ? -8.182 22.081 -3.104 1.00 64.06 95 THR A N 1
ATOM 738 C CA . THR A 1 95 ? -9.423 21.517 -3.632 1.00 64.06 95 THR A CA 1
ATOM 739 C C . THR A 1 95 ? -9.122 20.918 -4.995 1.00 64.06 95 THR A C 1
ATOM 741 O O . THR A 1 95 ? -9.000 21.643 -5.983 1.00 64.06 95 THR A O 1
ATOM 744 N N . VAL A 1 96 ? -9.002 19.596 -5.062 1.00 61.03 96 VAL A N 1
ATOM 745 C CA . VAL A 1 96 ? -8.798 18.878 -6.322 1.00 61.03 96 VAL A CA 1
ATOM 746 C C . VAL A 1 96 ? -10.142 18.318 -6.768 1.00 61.03 96 VAL A C 1
ATOM 748 O O . VAL A 1 96 ? -10.764 17.529 -6.062 1.00 61.03 96 VAL A O 1
ATOM 751 N N . ALA A 1 97 ? -10.624 18.763 -7.932 1.00 58.78 97 ALA A N 1
ATOM 752 C CA . ALA A 1 97 ? -11.904 18.328 -8.505 1.00 58.78 97 ALA A CA 1
ATOM 753 C C . ALA A 1 97 ? -13.110 18.438 -7.536 1.00 58.78 97 ALA A C 1
ATOM 755 O O . ALA A 1 97 ? -14.009 17.601 -7.551 1.00 58.78 97 ALA A O 1
ATOM 756 N N . GLY A 1 98 ? -13.131 19.472 -6.685 1.00 61.62 98 GLY A N 1
ATOM 757 C CA . GLY A 1 98 ? -14.208 19.712 -5.712 1.00 61.62 98 GLY A CA 1
ATOM 758 C C . GLY A 1 98 ? -14.076 18.944 -4.391 1.00 61.62 98 GLY A C 1
ATOM 759 O O . GLY A 1 98 ? -14.921 19.111 -3.515 1.00 61.62 98 GLY A O 1
ATOM 760 N N . VAL A 1 99 ? -13.019 18.145 -4.220 1.00 62.94 99 VAL A N 1
ATOM 761 C CA . VAL A 1 99 ? -12.718 17.415 -2.981 1.00 62.94 99 VAL A CA 1
ATOM 762 C C . VAL A 1 99 ? -11.571 18.110 -2.254 1.00 62.94 99 VAL A C 1
ATOM 764 O O . VAL A 1 99 ? -10.550 18.425 -2.864 1.00 62.94 99 VAL A O 1
ATOM 767 N N . GLN A 1 100 ? -11.743 18.364 -0.956 1.00 67.00 100 GLN A N 1
ATOM 768 C CA . GLN A 1 100 ? -10.665 18.869 -0.105 1.00 67.00 100 GLN A CA 1
ATOM 769 C C . GLN A 1 100 ? -9.636 17.759 0.116 1.00 67.00 100 GLN A C 1
ATOM 771 O O . GLN A 1 100 ? -9.986 16.680 0.598 1.00 67.00 100 GLN A O 1
ATOM 776 N N . GLU A 1 101 ? -8.375 18.007 -0.231 1.00 69.94 101 GLU A N 1
ATOM 777 C CA . GLU A 1 101 ? -7.292 17.091 0.119 1.00 69.94 101 GLU A CA 1
ATOM 778 C C . GLU A 1 101 ? -7.093 17.052 1.639 1.00 69.94 101 GLU A C 1
ATOM 780 O O . GLU A 1 101 ? -6.856 18.072 2.281 1.00 69.94 101 GLU A O 1
ATOM 785 N N . SER A 1 102 ? -7.158 15.858 2.226 1.00 71.56 102 SER A N 1
ATOM 786 C CA . SER A 1 102 ? -6.809 15.666 3.634 1.00 71.56 102 SER A CA 1
ATOM 787 C C . SER A 1 102 ? -5.287 15.617 3.783 1.00 71.56 102 SER A C 1
ATOM 789 O O . SER A 1 102 ? -4.590 15.013 2.961 1.00 71.56 102 SER A O 1
ATOM 791 N N . LEU A 1 103 ? -4.765 16.233 4.846 1.00 81.75 103 LEU A N 1
ATOM 792 C CA . LEU A 1 103 ? -3.350 16.123 5.190 1.00 81.75 103 LEU A CA 1
ATOM 793 C C . LEU A 1 103 ? -2.982 14.648 5.410 1.00 81.75 103 LEU A C 1
ATOM 795 O O . LEU A 1 103 ? -3.719 13.898 6.056 1.00 81.75 103 LEU A O 1
ATOM 799 N N . SER A 1 104 ? -1.825 14.261 4.873 1.00 85.06 104 SER A N 1
ATOM 800 C CA . SER A 1 104 ? -1.280 12.916 5.015 1.00 85.06 104 SER A CA 1
ATOM 801 C C . SER A 1 104 ? 0.202 12.969 5.364 1.00 85.06 104 SER A C 1
ATOM 803 O O . SER A 1 104 ? 1.040 13.239 4.503 1.00 85.06 104 SER A O 1
ATOM 805 N N . THR A 1 105 ? 0.521 12.699 6.629 1.00 88.88 105 THR A N 1
ATOM 806 C CA . THR A 1 105 ? 1.884 12.688 7.185 1.00 88.88 105 THR A CA 1
ATOM 807 C C . THR A 1 105 ? 2.590 11.340 7.036 1.00 88.88 105 THR A C 1
ATOM 809 O O . THR A 1 105 ? 3.745 11.191 7.447 1.00 88.88 105 THR A O 1
ATOM 812 N N . ARG A 1 106 ? 1.902 10.333 6.483 1.00 90.81 106 ARG A N 1
ATOM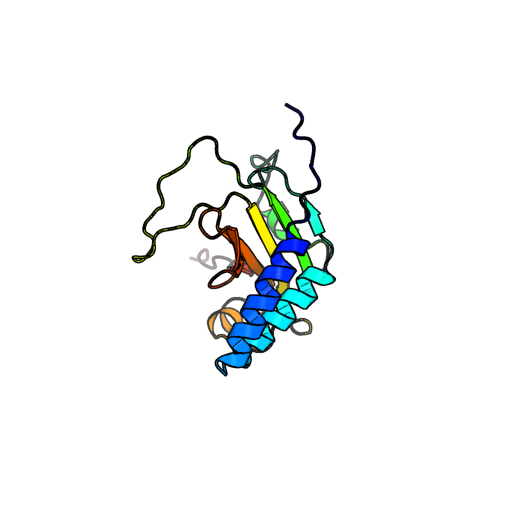 813 C CA . ARG A 1 106 ? 2.375 8.946 6.371 1.00 90.81 106 ARG A CA 1
ATOM 814 C C . ARG A 1 106 ? 1.858 8.344 5.076 1.00 90.81 106 ARG A C 1
ATOM 816 O O . ARG A 1 106 ? 0.663 8.429 4.786 1.00 90.81 106 ARG A O 1
ATOM 823 N N . ARG A 1 107 ? 2.747 7.711 4.314 1.00 91.50 107 ARG A N 1
ATOM 824 C CA . ARG A 1 107 ? 2.394 7.100 3.032 1.00 91.50 107 ARG A CA 1
ATOM 825 C C . ARG A 1 107 ? 2.957 5.697 2.915 1.00 91.50 107 ARG A C 1
ATOM 827 O O . ARG A 1 107 ? 4.065 5.415 3.371 1.00 91.50 107 ARG A O 1
ATOM 834 N N . ILE A 1 108 ? 2.176 4.847 2.265 1.00 94.50 108 ILE A N 1
ATOM 835 C CA . ILE A 1 108 ? 2.577 3.519 1.829 1.00 94.50 108 ILE A CA 1
ATOM 836 C C . ILE A 1 108 ? 2.397 3.467 0.311 1.00 94.50 108 ILE A C 1
ATOM 838 O O . ILE A 1 108 ? 1.343 3.837 -0.211 1.00 94.50 108 ILE A O 1
ATOM 842 N N . ALA A 1 109 ? 3.413 2.993 -0.401 1.00 93.75 109 ALA A N 1
ATOM 843 C CA . ALA A 1 109 ? 3.307 2.630 -1.807 1.00 93.75 109 ALA A CA 1
ATOM 844 C C . ALA A 1 109 ? 3.414 1.109 -1.926 1.00 93.75 109 ALA A C 1
ATOM 846 O O . ALA A 1 109 ? 4.470 0.531 -1.667 1.00 93.75 109 ALA A O 1
ATOM 847 N N . LEU A 1 110 ? 2.308 0.463 -2.291 1.00 94.38 110 LEU A N 1
ATOM 848 C CA . LEU A 1 110 ? 2.289 -0.952 -2.636 1.00 94.38 110 LEU A CA 1
ATOM 849 C C . LEU A 1 110 ? 2.533 -1.079 -4.139 1.00 94.38 110 LEU 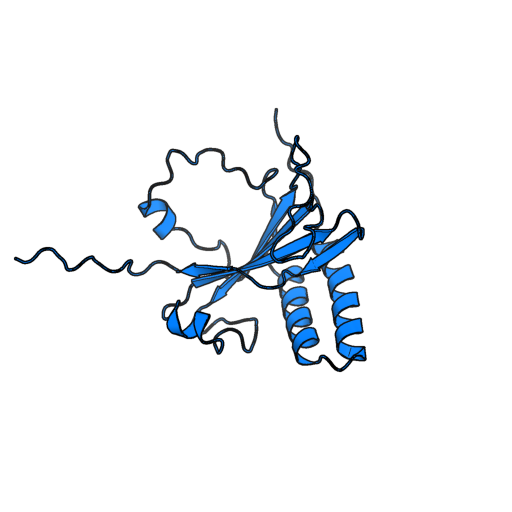A C 1
ATOM 851 O O . LEU A 1 110 ? 1.706 -0.656 -4.943 1.00 94.38 110 LEU A O 1
ATOM 855 N N . CYS A 1 111 ? 3.660 -1.668 -4.510 1.00 92.44 111 CYS A N 1
ATOM 856 C CA . CYS A 1 111 ? 4.093 -1.794 -5.891 1.00 92.44 111 CYS A CA 1
ATOM 857 C C . CYS A 1 111 ? 4.078 -3.259 -6.320 1.00 92.44 111 CYS A C 1
ATOM 859 O O . CYS A 1 111 ? 4.518 -4.125 -5.562 1.00 92.44 111 CYS A O 1
ATOM 861 N N . TRP A 1 112 ? 3.632 -3.546 -7.540 1.00 90.44 112 TRP A N 1
ATOM 862 C CA . TRP A 1 112 ? 3.802 -4.871 -8.132 1.00 90.44 112 TRP A CA 1
ATOM 863 C C . TRP A 1 112 ? 4.049 -4.820 -9.630 1.00 90.44 112 TRP A C 1
ATOM 865 O O . TRP A 1 112 ? 3.602 -3.908 -10.32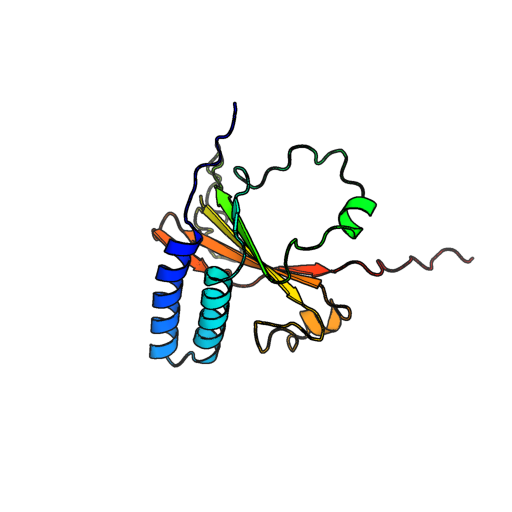7 1.00 90.44 112 TRP A O 1
ATOM 875 N N . GLU A 1 113 ? 4.745 -5.831 -10.131 1.00 85.88 113 GLU A N 1
ATOM 876 C CA . GLU A 1 113 ? 4.927 -6.032 -11.560 1.00 85.88 113 GLU A CA 1
ATOM 877 C C . GLU A 1 113 ? 3.628 -6.546 -12.194 1.00 85.88 113 GLU A C 1
ATOM 879 O O . GLU A 1 113 ? 2.978 -7.471 -11.708 1.00 85.88 113 GLU A O 1
ATOM 884 N N . MET A 1 114 ? 3.235 -5.933 -13.300 1.00 79.56 114 MET A N 1
ATOM 885 C CA . MET A 1 114 ? 2.147 -6.371 -14.157 1.00 79.56 114 MET A CA 1
ATOM 886 C C . MET A 1 114 ? 2.752 -7.071 -15.365 1.00 79.56 114 MET A C 1
ATOM 888 O O . MET A 1 114 ? 2.996 -6.433 -16.381 1.00 79.56 114 MET A O 1
ATOM 892 N N . THR A 1 115 ? 3.003 -8.370 -15.267 1.00 74.50 115 THR A N 1
ATOM 893 C CA . THR A 1 115 ? 3.470 -9.189 -16.400 1.00 74.50 115 THR A CA 1
ATOM 894 C C . THR A 1 115 ? 2.343 -10.092 -16.880 1.00 74.50 115 THR A C 1
ATOM 896 O O . THR A 1 115 ? 1.345 -10.241 -16.177 1.00 74.50 115 THR A O 1
ATOM 899 N N . ALA A 1 116 ? 2.458 -10.711 -18.062 1.00 67.88 116 ALA A N 1
ATOM 900 C CA . ALA A 1 116 ? 1.454 -11.648 -18.586 1.00 67.88 116 ALA A CA 1
ATOM 901 C C . ALA A 1 116 ? 1.070 -12.736 -17.562 1.00 67.88 116 ALA A C 1
ATOM 903 O O . ALA A 1 116 ? -0.121 -12.992 -17.372 1.00 67.88 116 ALA A O 1
ATOM 904 N N . ASP A 1 117 ? 2.054 -13.230 -16.814 1.00 68.94 117 ASP A N 1
ATOM 905 C CA . ASP A 1 117 ? 1.901 -14.334 -15.865 1.00 68.94 117 ASP A CA 1
ATOM 906 C C . ASP A 1 117 ? 1.674 -13.879 -14.413 1.00 68.94 117 ASP A C 1
ATOM 908 O O . ASP A 1 117 ? 1.304 -14.686 -13.561 1.00 68.94 117 ASP A O 1
ATOM 912 N N . HIS A 1 118 ? 1.854 -12.587 -14.109 1.00 71.25 118 HIS A N 1
ATOM 913 C CA . HIS A 1 118 ? 1.683 -12.041 -12.763 1.00 71.25 118 HIS A CA 1
ATOM 914 C C . HIS A 1 118 ? 0.709 -10.858 -12.748 1.00 71.25 118 HIS A C 1
ATOM 916 O O . HIS A 1 118 ? 0.988 -9.760 -13.232 1.00 71.25 118 HIS A O 1
ATOM 922 N N . THR A 1 119 ? -0.492 -11.073 -12.207 1.00 76.31 119 THR A N 1
ATOM 923 C CA . THR A 1 119 ? -1.490 -10.011 -11.989 1.00 76.31 119 THR A CA 1
ATOM 924 C C . THR A 1 119 ? -2.269 -10.312 -10.719 1.00 76.31 119 THR A C 1
ATOM 926 O O . THR A 1 119 ? -3.296 -10.986 -10.779 1.00 76.31 119 THR A O 1
ATOM 929 N N . PRO A 1 120 ? -1.781 -9.846 -9.558 1.00 77.06 120 PRO A N 1
ATOM 930 C CA . PRO A 1 120 ? -2.376 -10.207 -8.276 1.00 77.06 120 PRO A CA 1
ATOM 931 C C . PRO A 1 120 ? -3.817 -9.694 -8.141 1.00 77.06 120 PRO A C 1
ATOM 933 O O . PRO A 1 120 ? -4.644 -10.342 -7.506 1.00 77.06 120 PRO A O 1
ATOM 936 N N . VAL A 1 121 ? -4.145 -8.562 -8.775 1.00 79.75 121 VAL A N 1
ATOM 937 C CA . VAL A 1 121 ? -5.489 -7.973 -8.753 1.00 79.75 121 VAL A CA 1
ATOM 938 C C . VAL A 1 121 ? -6.263 -8.344 -10.019 1.00 79.75 121 VAL A C 1
ATOM 940 O O . VAL A 1 121 ? -6.027 -7.797 -11.097 1.00 79.75 121 VAL A O 1
ATOM 943 N N . THR A 1 122 ? -7.236 -9.242 -9.873 1.00 73.31 122 THR A N 1
ATOM 944 C CA . THR A 1 122 ? -8.128 -9.665 -10.968 1.00 73.31 122 THR A CA 1
ATOM 945 C C . THR A 1 122 ? -8.920 -8.480 -11.536 1.00 73.31 122 THR A C 1
ATOM 947 O O . THR A 1 122 ? -9.406 -7.623 -10.787 1.00 73.31 122 THR A O 1
ATOM 950 N N . GLY A 1 123 ? -9.094 -8.427 -12.859 1.00 73.19 123 GLY A N 1
ATOM 951 C CA . GLY A 1 123 ? -9.855 -7.364 -13.521 1.00 73.19 123 GLY A CA 1
ATOM 952 C C . GLY A 1 123 ? -9.039 -6.103 -13.830 1.00 73.19 123 GLY A C 1
ATOM 953 O O . GLY A 1 123 ? -9.588 -5.164 -14.404 1.00 73.19 123 GLY A O 1
ATOM 954 N N . LEU A 1 124 ? -7.766 -6.035 -13.415 1.00 73.50 124 LEU A N 1
ATOM 955 C CA . LEU A 1 124 ? -6.920 -4.861 -13.634 1.00 73.50 124 LEU A CA 1
ATOM 956 C C . LEU A 1 124 ? -6.393 -4.792 -15.076 1.00 73.50 124 LEU A C 1
ATOM 958 O O . LEU A 1 124 ? -6.424 -3.727 -15.680 1.00 73.50 124 LEU A O 1
ATOM 962 N N . LYS A 1 125 ? -5.961 -5.913 -15.665 1.00 68.00 125 LYS A N 1
ATOM 963 C CA . LYS A 1 125 ? -5.463 -5.957 -17.057 1.00 68.00 125 LYS A CA 1
ATOM 964 C C . LYS A 1 125 ? -6.554 -5.704 -18.094 1.00 68.00 125 LYS A C 1
ATOM 966 O O . LYS A 1 125 ? -6.275 -5.264 -19.204 1.00 68.00 125 LYS A O 1
ATOM 971 N N . GLU A 1 126 ? -7.792 -6.001 -17.736 1.00 72.75 126 GLU A N 1
ATOM 972 C CA . GLU A 1 126 ? -8.975 -5.866 -18.573 1.00 72.75 126 GLU A CA 1
ATOM 973 C C . GLU A 1 126 ? -9.403 -4.400 -18.718 1.00 72.75 126 GLU A C 1
ATOM 975 O O . GLU A 1 126 ? -10.168 -4.067 -19.625 1.00 72.75 126 GLU A O 1
ATOM 980 N N . ILE A 1 127 ? -8.881 -3.505 -17.870 1.00 74.06 127 ILE A N 1
ATOM 981 C CA . ILE A 1 127 ? -9.101 -2.066 -17.995 1.00 74.06 127 ILE A CA 1
ATOM 982 C C . ILE A 1 127 ? -8.417 -1.582 -19.285 1.00 74.06 127 ILE A C 1
ATOM 984 O O . ILE A 1 127 ? -7.199 -1.735 -19.427 1.00 74.06 127 ILE A O 1
ATOM 988 N N . PRO A 1 128 ? -9.159 -0.946 -20.217 1.00 71.88 128 PRO A N 1
ATOM 989 C CA . PRO A 1 128 ? -8.641 -0.564 -21.532 1.00 71.88 128 PRO A CA 1
ATOM 990 C C . PRO A 1 128 ? -7.351 0.262 -21.490 1.00 71.88 128 PRO A C 1
ATOM 992 O O . PRO A 1 128 ? -6.478 0.070 -22.333 1.00 71.88 128 PRO A O 1
ATOM 995 N N . MET A 1 129 ? -7.216 1.136 -20.487 1.00 72.69 129 MET A N 1
ATOM 996 C CA . MET A 1 129 ? -6.018 1.948 -20.261 1.00 72.69 129 MET A CA 1
ATOM 997 C C . MET A 1 129 ? -4.768 1.087 -20.037 1.00 72.69 129 MET A C 1
ATOM 999 O O . MET A 1 129 ? -3.740 1.346 -20.658 1.00 72.69 129 MET A O 1
ATOM 1003 N N . PHE A 1 130 ? -4.851 0.048 -19.200 1.00 69.31 130 PHE A N 1
ATOM 1004 C CA . PHE A 1 130 ? -3.701 -0.816 -18.921 1.00 69.31 130 PHE A CA 1
ATOM 1005 C C . PHE A 1 130 ? -3.397 -1.733 -20.101 1.00 69.31 130 PHE A C 1
ATOM 1007 O O . PHE A 1 130 ? -2.243 -1.847 -20.510 1.00 69.31 130 PHE A O 1
ATOM 1014 N N . ARG A 1 131 ? -4.440 -2.288 -20.727 1.00 68.38 131 ARG A N 1
ATOM 1015 C CA . ARG A 1 131 ? -4.302 -3.156 -21.901 1.00 68.38 131 ARG A CA 1
ATOM 1016 C C . ARG A 1 131 ? -3.629 -2.465 -23.090 1.00 68.38 131 ARG A C 1
ATOM 1018 O O . ARG A 1 131 ? -2.794 -3.072 -23.747 1.00 68.38 131 ARG A O 1
ATOM 1025 N N . ALA A 1 132 ? -4.021 -1.229 -23.400 1.00 70.44 132 ALA A N 1
ATOM 1026 C CA . ALA A 1 132 ? -3.483 -0.491 -24.545 1.00 70.44 132 ALA A CA 1
ATOM 1027 C C . ALA A 1 132 ? -2.175 0.243 -24.213 1.00 70.44 132 ALA A C 1
ATOM 1029 O O . ALA A 1 132 ? -1.314 0.407 -25.074 1.00 70.44 132 ALA A O 1
ATOM 1030 N N . GLY A 1 133 ? -2.032 0.705 -22.969 1.00 67.00 133 GLY A N 1
ATOM 1031 C CA . GLY A 1 133 ? -0.902 1.520 -22.541 1.00 67.00 133 GLY A CA 1
ATOM 1032 C C . GLY A 1 133 ? 0.352 0.729 -22.174 1.00 67.00 133 GLY A C 1
ATOM 1033 O O . GLY A 1 133 ? 1.431 1.314 -22.226 1.00 67.00 133 GLY A O 1
ATOM 1034 N N . TYR A 1 134 ? 0.229 -0.552 -21.809 1.00 69.19 134 TYR A N 1
ATOM 1035 C CA . TYR A 1 134 ? 1.312 -1.344 -21.205 1.00 69.19 134 TYR A CA 1
ATOM 1036 C C . TYR A 1 134 ? 1.323 -2.795 -21.737 1.00 69.19 134 TYR A C 1
ATOM 1038 O O . TYR A 1 134 ? 1.152 -3.734 -20.959 1.00 69.19 134 TYR A O 1
ATOM 1046 N N . PRO A 1 135 ? 1.484 -3.004 -23.060 1.00 65.62 135 PRO A N 1
ATOM 1047 C CA . PRO A 1 135 ? 1.393 -4.333 -23.676 1.00 65.62 135 PRO A CA 1
ATOM 1048 C C . PRO A 1 135 ? 2.471 -5.306 -23.176 1.00 65.62 135 PRO A C 1
ATOM 1050 O O . PRO A 1 135 ? 2.176 -6.477 -22.956 1.00 65.62 135 PRO A O 1
ATOM 1053 N N . ASP A 1 136 ? 3.683 -4.804 -22.921 1.00 69.00 136 ASP A N 1
ATOM 1054 C CA . ASP A 1 136 ? 4.814 -5.585 -22.397 1.00 69.00 136 ASP A CA 1
ATOM 1055 C C . ASP A 1 136 ? 4.821 -5.667 -20.861 1.00 69.00 136 ASP A C 1
ATOM 1057 O O . ASP A 1 136 ? 5.735 -6.224 -20.252 1.00 69.00 136 ASP A O 1
ATOM 1061 N N . GLY A 1 137 ? 3.797 -5.098 -20.219 1.00 71.69 137 GLY A N 1
ATOM 1062 C CA . GLY A 1 137 ? 3.699 -4.986 -18.775 1.00 71.69 137 GLY A CA 1
ATOM 1063 C C . GLY A 1 137 ? 4.265 -3.690 -18.197 1.00 71.69 137 GLY A C 1
ATOM 1064 O O . GLY A 1 137 ? 4.448 -2.677 -18.879 1.00 71.69 137 GLY A O 1
ATOM 1065 N N . GLY A 1 138 ? 4.497 -3.694 -16.888 1.00 78.25 138 GLY A N 1
ATOM 1066 C CA . GLY A 1 138 ? 5.010 -2.534 -16.164 1.00 78.25 138 GLY A CA 1
ATOM 1067 C C . GLY A 1 138 ? 4.942 -2.704 -14.657 1.00 78.25 138 GLY A C 1
ATOM 1068 O O . GLY A 1 138 ? 4.752 -3.809 -14.161 1.00 78.25 138 GLY A O 1
ATOM 1069 N N . VAL A 1 139 ? 5.087 -1.606 -13.926 1.00 83.44 139 VAL A N 1
ATOM 1070 C CA . VAL A 1 139 ? 4.912 -1.585 -12.472 1.00 83.44 139 VAL A CA 1
ATOM 1071 C C . VAL A 1 139 ? 3.651 -0.809 -12.146 1.00 83.44 139 VAL A C 1
ATOM 1073 O O . VAL A 1 139 ? 3.513 0.345 -12.549 1.00 83.44 139 VAL A O 1
ATOM 1076 N N . PHE A 1 140 ? 2.745 -1.428 -11.399 1.00 86.75 140 PHE A N 1
ATOM 1077 C CA . PHE A 1 140 ? 1.603 -0.747 -10.813 1.00 86.75 140 PHE A CA 1
ATOM 1078 C C . PHE A 1 140 ? 1.957 -0.281 -9.408 1.00 86.75 140 PHE A C 1
ATOM 1080 O O . PHE A 1 140 ? 2.459 -1.059 -8.600 1.00 86.75 140 PHE A O 1
ATOM 1087 N N . ILE A 1 141 ? 1.670 0.982 -9.118 1.00 89.00 141 ILE A N 1
ATOM 1088 C CA . ILE A 1 141 ? 1.887 1.624 -7.827 1.00 89.00 141 ILE A CA 1
ATOM 1089 C C . ILE A 1 141 ? 0.521 1.967 -7.251 1.00 89.00 141 ILE A C 1
ATOM 1091 O O . ILE A 1 141 ? -0.189 2.832 -7.768 1.00 89.00 141 ILE A O 1
ATOM 1095 N N . TYR A 1 142 ? 0.161 1.301 -6.162 1.00 91.69 142 TYR A N 1
ATOM 1096 C CA . TYR A 1 142 ? -1.062 1.552 -5.423 1.00 91.69 142 TYR A CA 1
ATOM 1097 C C . TYR A 1 142 ? -0.764 2.358 -4.154 1.00 91.69 142 TYR A C 1
ATOM 1099 O O . TYR A 1 142 ? -0.165 1.825 -3.213 1.00 91.69 142 TYR A O 1
ATOM 1107 N N . PRO A 1 143 ? -1.146 3.645 -4.114 1.00 91.94 143 PRO A N 1
ATOM 1108 C CA . PRO A 1 143 ? -0.940 4.474 -2.942 1.00 91.94 143 PRO A CA 1
ATOM 1109 C C . PRO A 1 143 ? -1.951 4.120 -1.852 1.00 91.94 143 PRO A C 1
ATOM 1111 O O . PRO A 1 143 ? -3.148 3.976 -2.103 1.00 91.94 143 PRO A O 1
ATOM 1114 N N . ILE A 1 144 ? -1.469 4.038 -0.619 1.00 93.38 144 ILE A N 1
ATOM 1115 C CA . ILE A 1 144 ? -2.278 3.946 0.593 1.00 93.38 144 ILE A CA 1
ATOM 1116 C C . ILE A 1 144 ? -1.830 5.097 1.491 1.00 93.38 144 ILE A C 1
ATOM 1118 O O . ILE A 1 144 ? -0.643 5.252 1.794 1.00 93.38 144 ILE A O 1
ATOM 1122 N N . PHE A 1 145 ? -2.776 5.948 1.863 1.00 89.25 145 PHE A N 1
ATOM 1123 C CA . PHE A 1 145 ? -2.506 7.195 2.564 1.00 89.25 145 PHE A CA 1
ATOM 1124 C C . PHE A 1 145 ? -3.161 7.182 3.937 1.00 89.25 145 PHE A C 1
ATOM 1126 O O . PHE A 1 145 ? -4.262 6.662 4.122 1.00 89.25 145 PHE A O 1
ATOM 1133 N N . TYR A 1 146 ? -2.471 7.764 4.908 1.00 91.31 146 TYR A N 1
ATOM 1134 C CA . TYR A 1 146 ? -3.047 8.030 6.215 1.00 91.31 146 TYR A CA 1
ATOM 1135 C C . TYR A 1 146 ? -3.764 9.375 6.169 1.00 91.31 146 TYR A C 1
ATOM 1137 O O . TYR A 1 146 ? -3.157 10.358 5.746 1.00 91.31 146 TYR A O 1
ATOM 1145 N N . SER A 1 147 ? -5.028 9.427 6.581 1.00 89.44 147 SER A N 1
ATOM 1146 C CA . SER A 1 147 ? -5.713 10.693 6.845 1.00 89.44 147 SER A CA 1
ATOM 1147 C C . SER A 1 147 ? -5.426 11.103 8.283 1.00 89.44 147 SER A C 1
ATOM 1149 O O . SER A 1 147 ? -5.849 10.423 9.219 1.00 89.44 147 SER A O 1
ATOM 1151 N N . ASP A 1 148 ? -4.720 12.217 8.474 1.00 86.62 148 ASP A N 1
ATOM 1152 C CA . ASP A 1 148 ? -4.445 12.741 9.816 1.00 86.62 148 ASP A CA 1
ATOM 1153 C C . ASP A 1 148 ? -5.717 13.238 10.520 1.00 86.62 148 ASP A C 1
ATOM 1155 O O . ASP A 1 148 ? -5.826 13.145 11.743 1.00 86.62 148 ASP A O 1
ATOM 1159 N N . GLU A 1 149 ? -6.698 13.703 9.745 1.00 86.44 149 GLU A N 1
ATOM 1160 C CA . GLU A 1 149 ? -8.004 14.150 10.235 1.00 86.44 149 GLU A CA 1
ATOM 1161 C C . GLU A 1 149 ? -8.852 12.980 10.749 1.00 86.44 149 GLU A C 1
ATOM 1163 O O . GLU A 1 149 ? -9.299 12.985 11.897 1.00 86.44 149 GLU A O 1
ATOM 1168 N N . LEU A 1 150 ? -9.036 11.950 9.916 1.00 87.62 150 LEU A N 1
ATOM 1169 C CA . LEU A 1 150 ? -9.856 10.782 10.249 1.00 87.62 150 LEU A CA 1
ATOM 1170 C C . LEU A 1 150 ? -9.097 9.736 11.076 1.00 87.62 150 LEU A C 1
ATOM 1172 O O . LEU A 1 150 ? -9.701 8.785 11.567 1.00 87.62 150 LEU A O 1
ATOM 1176 N N . LYS A 1 151 ? -7.780 9.911 11.232 1.00 90.38 151 LYS A N 1
ATOM 1177 C CA . LYS A 1 151 ? -6.860 8.998 11.923 1.00 90.38 151 LYS A CA 1
ATOM 1178 C C . LYS A 1 151 ? -6.955 7.557 11.424 1.00 90.38 151 LYS A C 1
ATOM 1180 O O . LYS A 1 151 ? -6.906 6.619 12.215 1.00 90.38 151 LYS A O 1
ATOM 1185 N N . THR A 1 152 ? -7.095 7.393 10.114 1.00 92.44 152 THR A N 1
ATOM 1186 C CA . THR A 1 152 ? -7.284 6.086 9.481 1.00 92.44 152 THR A CA 1
ATOM 1187 C C . THR A 1 152 ? -6.521 5.991 8.168 1.00 92.44 152 THR A C 1
ATOM 1189 O O . THR A 1 152 ? -6.286 6.996 7.486 1.00 92.44 152 THR A O 1
ATOM 1192 N N . TRP A 1 153 ? -6.128 4.776 7.812 1.00 93.75 153 TRP A N 1
ATOM 1193 C CA . TRP A 1 153 ? -5.552 4.449 6.521 1.00 93.75 153 TRP A CA 1
ATOM 1194 C C . TRP A 1 153 ? -6.638 4.203 5.486 1.00 93.75 153 TRP A C 1
ATOM 1196 O O . TRP A 1 153 ? -7.526 3.371 5.660 1.00 93.75 153 TRP A O 1
ATOM 1206 N N . SER A 1 154 ? -6.512 4.893 4.358 1.00 88.75 154 SER A N 1
ATOM 1207 C CA . SER A 1 154 ? -7.400 4.730 3.221 1.00 88.75 154 SER A CA 1
ATOM 1208 C C . SER A 1 154 ? -6.604 4.331 1.982 1.00 88.75 154 SER A C 1
ATOM 1210 O O . SER A 1 154 ? -5.516 4.862 1.729 1.00 88.75 154 SER A O 1
ATOM 1212 N N . PRO A 1 155 ? -7.144 3.418 1.162 1.00 85.88 155 PRO A N 1
ATOM 1213 C CA . PRO A 1 155 ? -6.586 3.171 -0.149 1.00 85.88 155 PRO A CA 1
ATOM 1214 C C . PRO A 1 155 ? -6.818 4.372 -1.076 1.00 85.88 155 PRO A C 1
ATOM 1216 O O . PRO A 1 155 ? -7.835 5.065 -0.982 1.00 85.88 155 PRO A O 1
ATOM 1219 N N . GLY A 1 156 ? -5.894 4.576 -2.015 1.00 77.00 156 GLY A N 1
ATOM 1220 C CA . GLY A 1 156 ? -6.056 5.434 -3.186 1.00 77.00 156 GLY A CA 1
ATOM 1221 C C . GLY A 1 156 ? -7.331 5.129 -3.969 1.00 77.00 156 GLY A C 1
ATOM 1222 O O . GLY A 1 156 ? -7.656 3.963 -4.203 1.00 77.00 156 GLY A O 1
ATOM 1223 N N . ALA A 1 157 ? -7.994 6.174 -4.480 1.00 64.38 157 ALA A N 1
ATOM 1224 C CA . ALA A 1 157 ? -9.071 6.037 -5.471 1.00 64.38 157 ALA A CA 1
ATOM 1225 C C . ALA A 1 157 ? -8.588 5.437 -6.816 1.00 64.38 157 ALA A C 1
ATOM 1227 O O . ALA A 1 157 ? -9.386 5.181 -7.715 1.00 64.38 157 ALA A O 1
ATOM 1228 N N . GLY A 1 158 ? -7.285 5.185 -6.949 1.00 63.81 158 GLY A N 1
ATOM 1229 C CA . GLY A 1 158 ? -6.632 4.534 -8.075 1.00 63.81 158 GLY A CA 1
ATOM 1230 C C . GLY A 1 158 ? -5.152 4.304 -7.775 1.00 63.81 158 GLY A C 1
ATOM 1231 O O . GLY A 1 158 ? -4.684 4.603 -6.677 1.00 63.81 158 GLY A O 1
ATOM 1232 N N . GLY A 1 159 ? -4.425 3.774 -8.755 1.00 62.28 159 GLY A N 1
ATOM 1233 C CA . GLY A 1 159 ? -2.969 3.655 -8.728 1.00 62.28 159 GLY A CA 1
ATOM 1234 C C . GLY A 1 159 ? -2.365 4.120 -10.048 1.00 62.28 159 GLY A C 1
ATOM 1235 O O . GLY A 1 159 ? -3.069 4.236 -11.053 1.00 62.28 159 GLY A O 1
ATOM 1236 N N . THR A 1 160 ? -1.068 4.397 -10.037 1.00 68.62 160 THR A N 1
ATOM 1237 C CA . THR A 1 160 ? -0.325 4.842 -11.220 1.00 68.62 160 THR A CA 1
ATOM 1238 C C . THR A 1 160 ? 0.440 3.664 -11.798 1.00 68.62 160 THR A C 1
ATOM 1240 O O . THR A 1 160 ? 0.969 2.846 -11.053 1.00 68.62 160 THR A O 1
ATOM 1243 N N . SER A 1 161 ? 0.510 3.556 -13.124 1.00 61.06 161 SER A N 1
ATOM 1244 C CA . SER A 1 161 ? 1.337 2.545 -13.788 1.00 61.06 161 SER A CA 1
ATOM 1245 C C . SER A 1 161 ? 2.526 3.180 -14.490 1.00 61.06 161 SER A C 1
ATOM 1247 O O . SER A 1 161 ? 2.377 4.140 -15.247 1.00 61.06 161 SER A O 1
ATOM 1249 N N . CYS A 1 162 ? 3.701 2.607 -14.273 1.00 60.91 162 CYS A N 1
ATOM 1250 C CA . CYS A 1 162 ? 4.936 2.978 -14.947 1.00 60.91 162 CYS A CA 1
ATOM 1251 C C . CYS A 1 162 ? 5.263 1.910 -15.991 1.00 60.91 162 CYS A C 1
ATOM 1253 O O . CYS A 1 162 ? 5.183 0.713 -15.699 1.00 60.91 162 CYS A O 1
ATOM 1255 N N . ARG A 1 163 ? 5.619 2.323 -17.214 1.00 62.09 163 ARG A N 1
ATOM 1256 C CA . ARG A 1 163 ? 6.045 1.373 -18.249 1.00 62.09 163 ARG A CA 1
ATOM 1257 C C . ARG A 1 163 ? 7.341 0.712 -17.797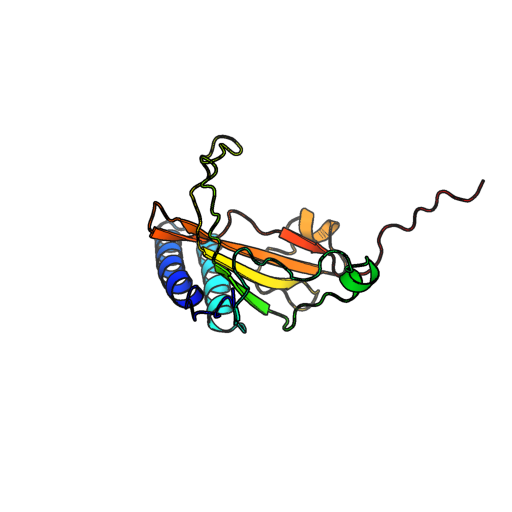 1.00 62.09 163 ARG A C 1
ATOM 1259 O O . ARG A 1 163 ? 8.289 1.406 -17.442 1.00 62.09 163 ARG A O 1
ATOM 1266 N N . GLY A 1 164 ? 7.372 -0.618 -17.831 1.00 53.09 164 GLY A N 1
ATOM 1267 C CA . GLY A 1 164 ? 8.638 -1.340 -17.843 1.00 53.09 164 GLY A CA 1
ATOM 1268 C C . GLY A 1 164 ? 9.328 -1.016 -19.162 1.00 53.09 164 GLY A C 1
ATOM 1269 O O . GLY A 1 164 ? 8.668 -0.941 -20.197 1.00 53.09 164 GLY A O 1
ATOM 1270 N N . SER A 1 165 ? 10.626 -0.740 -19.135 1.00 43.53 165 SER A N 1
ATOM 1271 C CA . SER A 1 165 ? 11.375 -0.407 -20.343 1.00 43.53 165 SER A CA 1
ATOM 1272 C C . SER A 1 165 ? 11.259 -1.518 -21.393 1.00 43.53 165 SER A C 1
ATOM 1274 O O . SER A 1 165 ? 11.895 -2.561 -21.283 1.00 43.53 165 SER A O 1
ATOM 1276 N N . SER A 1 166 ? 10.484 -1.258 -22.447 1.00 37.03 166 SER A N 1
ATOM 1277 C CA . SER A 1 166 ? 11.01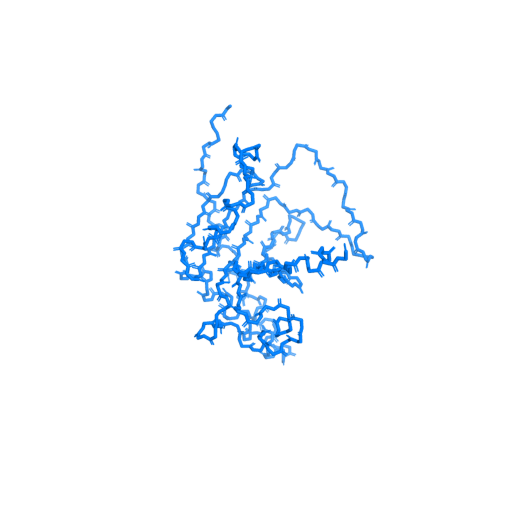0 -1.279 -23.807 1.00 37.03 166 SER A CA 1
ATOM 1278 C C . SER A 1 166 ? 10.235 -0.288 -24.691 1.00 37.03 166 SER A C 1
ATOM 1280 O O . SER A 1 166 ? 9.010 -0.289 -24.738 1.00 37.03 166 SER A O 1
ATOM 1282 N N . VAL A 1 167 ? 10.993 0.575 -25.375 1.00 36.50 167 VAL A N 1
ATOM 1283 C CA . VAL A 1 167 ? 10.576 1.433 -26.497 1.00 36.50 167 VAL A CA 1
ATOM 1284 C C . VAL A 1 167 ? 9.706 2.653 -26.132 1.00 36.50 167 VAL A C 1
ATOM 1286 O O . VAL A 1 167 ? 8.482 2.665 -26.273 1.00 36.50 167 VAL A O 1
ATOM 1289 N N . PHE A 1 168 ? 10.375 3.762 -25.792 1.00 33.97 168 PHE A N 1
ATOM 1290 C CA . PHE A 1 168 ? 9.928 5.072 -26.283 1.00 33.97 168 PHE A CA 1
ATOM 1291 C C . PHE A 1 168 ? 9.787 4.990 -27.811 1.00 33.97 168 PHE A C 1
ATOM 1293 O O . PHE A 1 168 ? 10.634 4.353 -28.448 1.00 33.97 168 PHE A O 1
ATOM 1300 N N . PRO A 1 169 ? 8.751 5.594 -28.426 1.00 33.91 169 PRO A N 1
ATOM 1301 C CA . PRO A 1 169 ? 8.647 5.611 -29.875 1.00 33.91 169 PRO A CA 1
ATOM 1302 C C . PRO A 1 169 ? 9.930 6.242 -30.413 1.00 33.91 169 PRO A C 1
ATOM 1304 O O . PRO A 1 169 ? 10.217 7.404 -30.132 1.00 33.91 169 PRO A O 1
ATOM 1307 N N . ARG A 1 170 ? 10.733 5.464 -31.151 1.00 33.72 170 ARG A N 1
ATOM 1308 C CA . ARG A 1 170 ? 11.776 6.058 -31.983 1.00 33.72 170 ARG A CA 1
ATOM 1309 C C . ARG A 1 170 ? 11.044 7.020 -32.895 1.00 33.72 170 ARG A C 1
ATOM 1311 O O . ARG A 1 170 ? 10.222 6.587 -33.700 1.00 33.72 170 ARG A O 1
ATOM 1318 N N . ASP A 1 171 ? 11.326 8.297 -32.722 1.00 33.44 171 ASP A N 1
ATOM 1319 C CA . ASP A 1 171 ? 10.898 9.340 -33.627 1.00 33.44 171 ASP A CA 1
ATOM 1320 C C . ASP A 1 171 ? 11.450 8.994 -35.018 1.00 33.44 171 ASP A C 1
ATOM 1322 O O . ASP A 1 171 ? 12.624 9.198 -35.331 1.00 33.44 171 ASP A O 1
ATOM 1326 N N . THR A 1 172 ? 10.636 8.342 -35.847 1.00 41.12 172 THR A N 1
ATOM 1327 C CA . THR A 1 172 ? 10.930 8.124 -37.262 1.00 41.12 172 THR A CA 1
ATOM 1328 C C . THR A 1 172 ? 10.486 9.356 -38.035 1.00 41.12 172 THR A C 1
ATOM 1330 O O . THR A 1 172 ? 9.596 9.279 -38.876 1.00 41.12 172 THR A O 1
ATOM 1333 N N . SER A 1 173 ? 11.099 10.500 -37.740 1.00 38.75 173 SER A N 1
ATOM 1334 C CA . SER A 1 173 ? 10.943 11.730 -38.519 1.00 38.75 173 SER A CA 1
ATOM 1335 C C . SER A 1 173 ? 12.293 12.343 -38.904 1.00 38.75 173 SER A C 1
ATOM 1337 O O . SER A 1 173 ? 12.466 13.551 -38.943 1.00 38.75 173 SER A O 1
ATOM 1339 N N . LEU A 1 174 ? 13.265 11.504 -39.274 1.00 43.03 174 LEU A N 1
ATOM 1340 C CA . LEU A 1 174 ? 14.439 11.940 -40.036 1.00 43.03 174 LEU A CA 1
ATOM 1341 C C . LEU A 1 174 ? 14.734 10.954 -41.171 1.00 43.03 174 LEU A C 1
ATOM 1343 O O . LEU A 1 174 ? 15.684 10.176 -41.116 1.00 43.03 174 LEU A O 1
ATOM 1347 N N . ARG A 1 175 ? 13.885 10.986 -42.203 1.00 37.19 175 ARG A N 1
ATOM 1348 C CA . ARG A 1 175 ? 14.264 10.697 -43.596 1.00 37.19 175 ARG A CA 1
ATOM 1349 C C . ARG A 1 175 ? 13.451 11.603 -44.519 1.00 37.19 175 ARG A C 1
ATOM 1351 O O . ARG A 1 175 ? 12.297 11.310 -44.819 1.00 37.19 175 ARG A O 1
ATOM 1358 N N . GLY A 1 176 ? 14.094 12.686 -44.932 1.00 36.09 176 GLY A N 1
ATOM 1359 C CA . GLY A 1 176 ? 13.741 13.582 -46.026 1.00 36.09 176 GLY A CA 1
ATOM 1360 C C . GLY A 1 176 ? 15.024 14.251 -46.474 1.00 36.09 176 GLY A C 1
ATOM 1361 O O . GLY A 1 176 ? 15.683 14.826 -45.582 1.00 36.09 176 GLY A O 1
#

pLDDT: mean 76.78, std 17.16, range [33.44, 96.75]

Secondary structure (DSSP, 8-state):
---------HHHHHHHHHHHHHHHHHHTT-HHHHHHHHHHHHHHHHS-EEEPPGGG--S--TT--HHHHHT---SSSEEEEEEE---SS-----EETTEEPPP-SEEEEEEEEEBTTB-SSTTSTTSHHHHHH-TT-EEEEEEEEEETTTTEEEE-SS-EEEE-SS----------

Sequence (176 aa):
MSDAITPVNYCTHAIEDLKETMKAARSRGLTVTAGRLETVIQMLATAPKFLLPNCAELIDTENVRETHLELLRLPYPVTVFEAPWRKEEIVPAATVAGVQESLSTRRIALCWEMTADHTPVTGLKEIPMFRAGYPDGGVFIYPIFYSDELKTWSPGAGGTSCRGSSVFPRDTSLRG

Foldseek 3Di:
DPQDQDDDCVLVQQLVQLVVVLVVCVVVVVPLSSVQSVLVSVLSVPAEEDEAEAVNDDPDPPPDDPVNVLVDDDPDQKYKYKHFHDDPDPDAQDQDPNDGHADFRIKMKIKHWFAPVDDSRPPPCVPPCNVVVEVRTFMKIWMWTARPVVRGIDTDPGIDTDHNDDDDDPPPPPDD

Radius of gyration: 18.43 Å; chains: 1; bounding box: 46×39×59 Å